Protein AF-A0A6P6EHX4-F1 (afdb_monomer)

InterPro domains:
  IPR005492 Leucine-rich glioma-inactivated , EPTP repeat [PF03736] (24-70)
  IPR009039 EAR [PS50912] (24-72)

Secondary structure (DSSP, 8-state):
-PPP-----EEEEEEEEEETTTTEEEEEEEEEEESEEEEEEEEETTEEEEEEEE---SS-S-PEEEEEEEETTEEEEEEEEE--S---S-----TTGGGG--------

Organism: Octodon degus (NCBI:txid10160)

Nearest PDB structures (foldseek):
  8y6b-assembly3_E  TM=8.816E-01  e=1.397E-02  Homo sapiens
  5tih-assembly1_A  TM=7.610E-01  e=5.401E+00  Plasmodium falciparum 3D7
  7pi2-assembly4_J  TM=7.291E-01  e=6.373E+00  Plasmodium falciparum 3D7
  7pi3-assembly3_O  TM=7.446E-01  e=7.117E+00  Plasmodium falciparum 3D7
  8cdd-assembly1_B  TM=7.350E-01  e=7.117E+00  Plasmodium falciparum 3D7

pLDDT: mean 78.42, std 23.61, range [33.09, 98.25]

Foldseek 3Di:
DDDPPQPFQWDWDFDWDQDPVVRDTDTQDTDIAACFPDKDWDDDVPKIKIKTDGQHRRPDRQDWIFIWIDDPRDTDTDDTDGPPDDPPDDPPPPPPVPPPDDPDDDDD

Solvent-accessible surface area (backbone atoms only — not comparable to full-atom values): 6926 Å² total; per-residue (Å²): 133,80,77,78,82,56,65,66,34,57,48,73,47,72,44,66,40,82,36,80,91,76,72,40,74,41,88,67,47,76,43,83,39,26,39,64,76,47,74,52,77,52,72,60,87,96,43,42,36,42,36,39,42,27,45,28,44,46,84,47,61,92,35,63,19,39,36,24,36,62,55,96,92,42,77,39,87,70,46,75,43,68,82,76,72,96,73,93,64,86,72,66,82,66,91,67,79,75,69,85,77,69,81,88,82,90,72,135

Radius of gyration: 18.64 Å; Cα contacts (8 Å, |Δi|>4): 166; chains: 1; bounding box: 74×23×46 Å

Structure (mmCIF, N/CA/C/O backbone):
data_AF-A0A6P6EHX4-F1
#
_entry.id   AF-A0A6P6EHX4-F1
#
loop_
_atom_site.group_PDB
_atom_site.id
_atom_site.type_symbol
_atom_site.label_atom_id
_atom_site.label_alt_id
_atom_site.label_comp_id
_atom_site.label_asym_id
_atom_site.label_entity_id
_atom_site.label_seq_id
_atom_site.pdbx_PDB_ins_code
_atom_site.Cartn_x
_atom_site.Cartn_y
_atom_site.Cartn_z
_atom_site.occupancy
_atom_site.B_iso_or_equiv
_atom_site.auth_seq_id
_atom_site.auth_comp_id
_atom_site.auth_asym_id
_atom_site.auth_at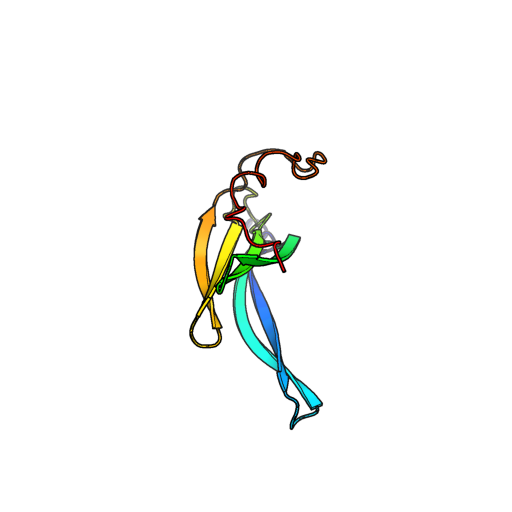om_id
_atom_site.pdbx_PDB_model_num
ATOM 1 N N . MET A 1 1 ? 36.770 -4.390 -15.896 1.00 35.59 1 MET A N 1
ATOM 2 C CA . MET A 1 1 ? 36.318 -3.271 -15.047 1.00 35.59 1 MET A CA 1
ATOM 3 C C . MET A 1 1 ? 34.811 -3.396 -14.966 1.00 35.59 1 MET A C 1
ATOM 5 O O . MET A 1 1 ? 34.168 -3.462 -16.005 1.00 35.59 1 MET A O 1
ATOM 9 N N . THR A 1 2 ? 34.300 -3.664 -13.770 1.00 41.62 2 THR A N 1
ATOM 10 C CA . THR A 1 2 ? 32.908 -4.042 -13.501 1.00 41.62 2 THR A CA 1
ATOM 11 C C . THR A 1 2 ? 31.978 -2.875 -13.796 1.00 41.62 2 THR A C 1
ATOM 13 O O . THR A 1 2 ? 32.245 -1.766 -13.344 1.00 41.62 2 THR A O 1
ATOM 16 N N . ALA A 1 3 ? 30.923 -3.139 -14.571 1.00 43.38 3 ALA A N 1
ATOM 17 C CA . ALA A 1 3 ? 29.838 -2.199 -14.808 1.00 43.38 3 ALA A CA 1
ATOM 18 C C . ALA A 1 3 ? 29.346 -1.648 -13.467 1.00 43.38 3 ALA A C 1
ATOM 20 O O . ALA A 1 3 ? 29.124 -2.416 -12.527 1.00 43.38 3 ALA A O 1
ATOM 21 N N . GLU A 1 4 ? 29.245 -0.324 -13.384 1.00 48.12 4 GLU A N 1
ATOM 22 C CA . GLU A 1 4 ? 28.714 0.374 -12.225 1.00 48.12 4 GLU A CA 1
ATOM 23 C C . GLU A 1 4 ? 27.356 -0.229 -11.866 1.00 48.12 4 GLU A C 1
ATOM 25 O O . GLU A 1 4 ? 26.492 -0.428 -12.724 1.00 48.12 4 GLU A O 1
ATOM 30 N N . GLN A 1 5 ? 27.224 -0.613 -10.600 1.00 47.88 5 GLN A N 1
ATOM 31 C CA . GLN A 1 5 ? 26.014 -1.155 -10.008 1.00 47.88 5 GLN A CA 1
ATOM 32 C C . GLN A 1 5 ? 24.946 -0.061 -10.084 1.00 47.88 5 GLN A C 1
ATOM 34 O O . GLN A 1 5 ? 24.846 0.762 -9.183 1.00 47.88 5 GLN A O 1
ATOM 39 N N . GLY A 1 6 ? 24.222 -0.007 -11.205 1.00 51.56 6 GLY A N 1
ATOM 40 C CA . GLY A 1 6 ? 23.155 0.961 -11.427 1.00 51.56 6 GLY A CA 1
ATOM 41 C C . GLY A 1 6 ? 22.200 0.930 -10.244 1.00 51.56 6 GLY A C 1
ATOM 42 O O . GLY A 1 6 ? 21.787 -0.157 -9.831 1.00 51.56 6 GLY A O 1
ATOM 43 N N . ASP A 1 7 ? 21.925 2.106 -9.679 1.00 62.16 7 ASP A N 1
ATOM 44 C CA . ASP A 1 7 ? 21.115 2.286 -8.478 1.00 62.16 7 ASP A CA 1
ATOM 45 C C . ASP A 1 7 ? 19.894 1.363 -8.515 1.00 62.16 7 ASP A C 1
ATOM 47 O O . ASP A 1 7 ? 18.996 1.508 -9.350 1.00 62.16 7 ASP A O 1
ATOM 51 N N . ASN A 1 8 ? 19.871 0.362 -7.635 1.00 73.56 8 ASN A N 1
ATOM 52 C CA . ASN A 1 8 ? 18.739 -0.542 -7.523 1.00 73.56 8 ASN A CA 1
ATOM 53 C C . ASN A 1 8 ? 17.585 0.242 -6.892 1.00 73.56 8 ASN A C 1
ATOM 55 O O . ASN A 1 8 ? 17.564 0.462 -5.686 1.00 73.56 8 ASN A O 1
ATOM 59 N N . HIS A 1 9 ? 16.620 0.656 -7.710 1.00 79.19 9 HIS A N 1
ATOM 60 C CA . HIS A 1 9 ? 15.443 1.401 -7.253 1.00 79.19 9 HIS A CA 1
ATOM 61 C C . HIS A 1 9 ? 14.371 0.486 -6.634 1.00 79.19 9 HIS A C 1
ATOM 63 O O . HIS A 1 9 ? 13.236 0.917 -6.426 1.00 79.19 9 HIS A O 1
ATOM 69 N N . ASN A 1 10 ? 14.706 -0.779 -6.358 1.00 88.12 10 ASN A N 1
ATOM 70 C CA . ASN A 1 10 ? 13.861 -1.665 -5.574 1.00 88.12 10 ASN A CA 1
ATOM 71 C C . ASN A 1 10 ? 14.118 -1.446 -4.086 1.00 88.12 10 ASN A C 1
ATOM 73 O O . ASN A 1 10 ? 15.214 -1.724 -3.596 1.00 88.12 10 ASN A O 1
ATOM 77 N N . ILE A 1 11 ? 13.096 -0.979 -3.380 1.00 93.00 11 ILE A N 1
ATOM 78 C CA . ILE A 1 11 ? 13.138 -0.718 -1.941 1.00 93.00 11 ILE A CA 1
ATOM 79 C C . ILE A 1 11 ? 11.846 -1.205 -1.284 1.00 93.00 11 ILE A C 1
ATOM 81 O O . ILE A 1 11 ? 10.838 -1.419 -1.955 1.00 93.00 11 ILE A O 1
ATOM 85 N N . ASP A 1 12 ? 11.855 -1.324 0.039 1.00 95.12 12 ASP A N 1
ATOM 86 C CA . ASP A 1 12 ? 10.633 -1.526 0.810 1.00 95.12 12 ASP A CA 1
ATOM 87 C C . ASP A 1 12 ? 10.035 -0.174 1.210 1.00 95.12 12 ASP A C 1
ATOM 89 O O . ASP A 1 12 ? 10.635 0.607 1.951 1.00 95.12 12 ASP A O 1
ATOM 93 N N . SER A 1 13 ? 8.825 0.105 0.735 1.00 95.50 13 SER A N 1
ATOM 94 C CA . SER A 1 13 ? 8.008 1.219 1.208 1.00 95.50 13 SER A CA 1
ATOM 95 C C . SER A 1 13 ? 7.225 0.798 2.446 1.00 95.50 13 SER A C 1
ATOM 97 O O . SER A 1 13 ? 6.564 -0.240 2.453 1.00 95.50 13 SER A O 1
ATOM 99 N N . VAL A 1 14 ? 7.278 1.609 3.501 1.00 96.81 14 VAL A N 1
ATOM 100 C CA . VAL A 1 14 ? 6.628 1.293 4.778 1.00 96.81 14 VAL A CA 1
ATOM 101 C C . VAL A 1 14 ? 5.303 2.037 4.890 1.00 96.81 14 VAL A C 1
ATOM 103 O O . VAL A 1 14 ? 5.253 3.265 4.838 1.00 96.81 14 VAL A O 1
ATOM 106 N N . ILE A 1 15 ? 4.227 1.286 5.099 1.00 96.88 15 ILE A N 1
ATOM 107 C CA . ILE A 1 15 ? 2.938 1.811 5.536 1.00 96.88 15 ILE A CA 1
ATOM 108 C C . ILE A 1 15 ? 3.000 1.980 7.048 1.00 96.88 15 ILE A C 1
ATOM 110 O O . ILE A 1 15 ? 3.253 1.021 7.780 1.00 96.88 15 ILE A O 1
ATOM 114 N N . TYR A 1 16 ? 2.726 3.193 7.514 1.00 97.44 16 TYR A N 1
ATOM 115 C CA . TYR A 1 16 ? 2.617 3.508 8.932 1.00 97.44 16 TYR A CA 1
ATOM 116 C C . TYR A 1 16 ? 1.154 3.592 9.356 1.00 97.44 16 TYR A C 1
ATOM 118 O O . TYR A 1 16 ? 0.295 4.049 8.601 1.00 97.44 16 TYR A O 1
ATOM 126 N N . LYS A 1 17 ? 0.871 3.188 10.594 1.00 96.50 17 LYS A N 1
ATOM 127 C CA . LYS A 1 17 ? -0.456 3.294 11.203 1.00 96.50 17 LYS A CA 1
ATOM 128 C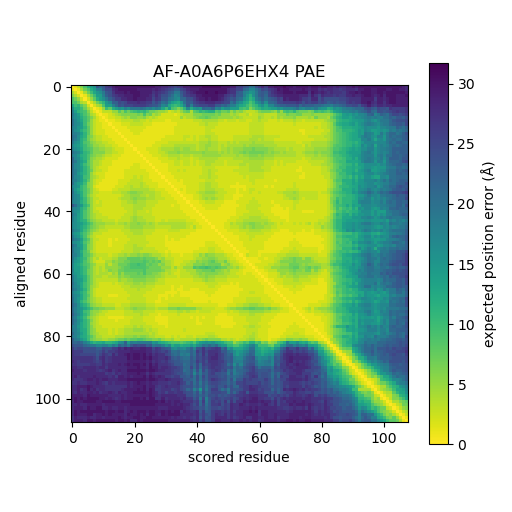 C . LYS A 1 17 ? -0.374 4.120 12.478 1.00 96.50 17 LYS A C 1
ATOM 130 O O . LYS A 1 17 ? 0.550 3.961 13.271 1.00 96.50 17 LYS A O 1
ATOM 135 N N . TRP A 1 18 ? -1.341 5.012 12.672 1.00 97.69 18 TRP A N 1
ATOM 136 C CA . TRP A 1 18 ? -1.449 5.796 13.897 1.00 97.69 18 TRP A CA 1
ATOM 137 C C . TRP A 1 18 ? -1.796 4.890 15.084 1.00 97.69 18 TRP A C 1
ATOM 139 O O . TRP A 1 18 ? -2.813 4.190 15.056 1.00 97.69 18 TRP A O 1
ATOM 149 N N . ASN A 1 19 ? -0.965 4.916 16.126 1.00 97.50 19 ASN A N 1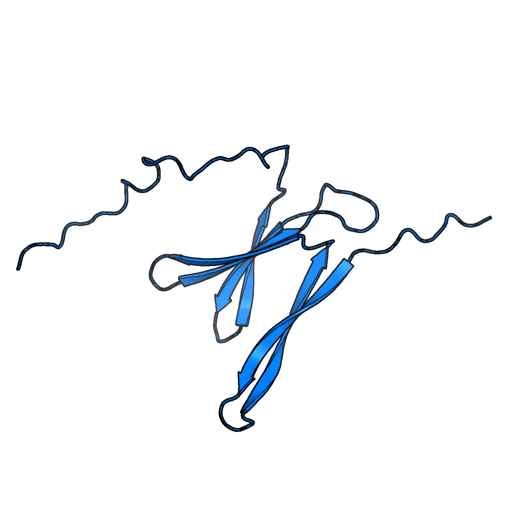
ATOM 150 C CA . ASN A 1 19 ? -1.242 4.284 17.409 1.00 97.50 19 ASN A CA 1
ATOM 151 C C . ASN A 1 19 ? -1.759 5.355 18.391 1.00 97.50 19 ASN A C 1
ATOM 153 O O . ASN A 1 19 ? -0.975 6.207 18.821 1.00 97.50 19 ASN A O 1
ATOM 157 N N . PRO A 1 20 ? -3.050 5.331 18.779 1.00 97.38 20 PRO A N 1
ATOM 158 C CA . PRO A 1 20 ? -3.616 6.352 19.657 1.00 97.38 20 PRO A CA 1
ATOM 159 C C . PRO A 1 20 ? -3.080 6.275 21.092 1.00 97.38 20 PRO A C 1
ATOM 161 O O . PRO A 1 20 ? -2.967 7.310 21.741 1.00 97.38 20 PRO A O 1
ATOM 164 N N . SER A 1 21 ? -2.714 5.085 21.582 1.00 97.88 21 SER A N 1
ATOM 165 C CA . SER A 1 21 ? -2.177 4.902 22.937 1.00 97.88 21 SER A CA 1
ATOM 166 C C . SER A 1 21 ? -0.757 5.447 23.066 1.00 97.88 21 SER A C 1
ATOM 168 O O . SER A 1 21 ? -0.418 6.046 24.081 1.00 97.88 21 SER A O 1
ATOM 170 N N . ALA A 1 22 ? 0.064 5.260 22.032 1.00 97.19 22 ALA A N 1
ATOM 171 C CA . ALA A 1 22 ? 1.435 5.768 21.987 1.00 97.19 22 ALA A CA 1
ATOM 172 C C . ALA A 1 22 ? 1.547 7.184 21.384 1.00 97.19 22 ALA A C 1
ATOM 174 O O . ALA A 1 22 ? 2.647 7.729 21.337 1.00 97.19 22 ALA A O 1
ATOM 175 N N . GLN A 1 23 ? 0.435 7.753 20.895 1.00 97.62 23 GLN A N 1
ATOM 176 C CA . GLN A 1 23 ? 0.352 9.042 20.192 1.00 97.62 23 GLN A CA 1
ATOM 177 C C . GLN A 1 23 ? 1.423 9.232 19.104 1.00 97.62 23 GLN A C 1
ATOM 179 O O . GLN A 1 23 ? 2.014 10.303 18.964 1.00 97.62 23 GLN A O 1
ATOM 184 N N . ARG A 1 24 ? 1.691 8.181 18.325 1.00 98.12 24 ARG A N 1
ATOM 185 C CA . ARG A 1 24 ? 2.676 8.215 17.237 1.00 98.12 24 ARG A CA 1
ATOM 186 C C . ARG A 1 24 ? 2.298 7.267 16.109 1.00 98.12 24 ARG A C 1
ATOM 188 O O . ARG A 1 24 ? 1.528 6.326 16.298 1.00 98.12 24 ARG A O 1
ATOM 195 N N . PHE A 1 25 ? 2.885 7.495 14.942 1.00 98.19 25 PHE A N 1
ATOM 196 C CA . PHE A 1 25 ? 2.864 6.531 13.851 1.00 98.19 25 PHE A CA 1
ATOM 197 C C . PHE A 1 25 ? 3.844 5.394 14.124 1.00 98.19 25 PHE A C 1
ATOM 199 O O . PHE A 1 25 ? 4.991 5.632 14.500 1.00 98.19 25 PHE A O 1
ATOM 206 N N . GLU A 1 26 ? 3.395 4.165 13.902 1.00 98.25 26 GLU A N 1
ATOM 207 C CA . GLU A 1 26 ? 4.220 2.966 14.023 1.00 98.25 26 GLU A CA 1
ATOM 208 C C . GLU A 1 26 ? 4.215 2.199 12.694 1.00 98.25 26 GLU A C 1
ATOM 210 O O . GLU A 1 26 ? 3.199 2.217 11.986 1.00 98.25 26 GLU A O 1
ATOM 215 N N . PRO A 1 27 ? 5.336 1.555 12.314 1.00 97.88 27 PRO A N 1
ATOM 216 C CA . PRO A 1 27 ? 5.385 0.713 11.127 1.00 97.88 27 PRO A CA 1
ATOM 217 C C . PRO A 1 27 ? 4.300 -0.360 11.200 1.00 97.88 27 PRO A C 1
ATOM 219 O O . PRO A 1 27 ? 4.182 -1.071 12.197 1.00 97.88 27 PRO A O 1
ATOM 222 N N . HIS A 1 28 ? 3.504 -0.469 10.145 1.00 97.31 28 HIS A N 1
ATOM 223 C CA . HIS A 1 28 ? 2.403 -1.419 10.075 1.00 97.31 28 HIS A CA 1
ATOM 224 C C . HIS A 1 28 ? 2.682 -2.548 9.086 1.00 97.31 28 HIS A C 1
ATOM 226 O O . HIS A 1 28 ? 2.434 -3.713 9.392 1.00 97.31 28 HIS A O 1
ATOM 232 N N . GLN A 1 29 ? 3.203 -2.208 7.909 1.00 97.81 29 GLN A N 1
ATOM 233 C CA . GLN A 1 29 ? 3.503 -3.163 6.851 1.00 97.81 29 GLN A CA 1
ATOM 234 C C . GLN A 1 29 ? 4.593 -2.602 5.941 1.00 97.81 29 GLN A C 1
ATOM 236 O O . GLN A 1 29 ? 4.579 -1.414 5.636 1.00 97.81 29 GLN A O 1
ATOM 241 N N . SER A 1 30 ? 5.484 -3.462 5.455 1.00 97.25 30 SER A N 1
ATOM 242 C CA . SER A 1 30 ? 6.399 -3.135 4.359 1.00 97.25 30 SER A CA 1
ATOM 243 C C . SER A 1 30 ? 5.872 -3.708 3.046 1.00 97.25 30 SER A C 1
ATOM 245 O O . SER A 1 30 ?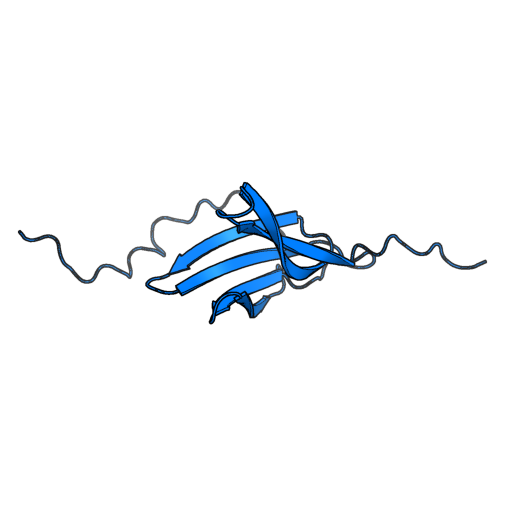 5.351 -4.826 3.012 1.00 97.25 30 SER A O 1
ATOM 247 N N . ILE A 1 31 ? 5.995 -2.936 1.971 1.00 96.31 31 ILE A N 1
ATOM 248 C CA . ILE A 1 31 ? 5.614 -3.312 0.613 1.00 96.31 31 ILE A CA 1
ATOM 249 C C . ILE A 1 31 ? 6.800 -3.051 -0.309 1.00 96.31 31 ILE A C 1
ATOM 251 O O . ILE A 1 31 ? 7.263 -1.917 -0.413 1.00 96.31 31 ILE A O 1
ATOM 255 N N . ALA A 1 32 ? 7.244 -4.088 -1.015 1.00 95.44 32 ALA A N 1
ATOM 256 C CA . ALA A 1 32 ? 8.279 -3.954 -2.028 1.00 95.44 32 ALA A CA 1
ATOM 257 C C . ALA A 1 32 ? 7.783 -3.076 -3.188 1.00 95.44 32 ALA A C 1
ATOM 259 O O . ALA A 1 32 ? 6.722 -3.326 -3.774 1.00 95.44 32 ALA A O 1
ATOM 260 N N . THR A 1 33 ? 8.564 -2.060 -3.536 1.00 94.50 33 THR A N 1
ATOM 261 C CA . THR A 1 33 ? 8.302 -1.151 -4.653 1.00 94.50 33 THR A CA 1
ATOM 262 C C . THR A 1 33 ? 9.523 -0.988 -5.540 1.00 94.50 33 THR A C 1
ATOM 264 O O . THR A 1 33 ? 10.645 -1.296 -5.148 1.00 94.50 33 THR A O 1
ATOM 267 N N . SER A 1 34 ? 9.287 -0.511 -6.762 1.00 94.00 34 SER A N 1
ATOM 268 C CA . SER A 1 34 ? 10.317 -0.302 -7.780 1.00 94.00 34 SER A CA 1
ATOM 269 C C . SER A 1 34 ? 10.183 1.112 -8.327 1.00 94.00 34 SER A C 1
ATOM 271 O O . SER A 1 34 ? 9.384 1.351 -9.241 1.00 94.00 34 SER A O 1
ATOM 273 N N . GLY A 1 35 ? 10.917 2.055 -7.732 1.00 89.81 35 GLY A N 1
ATOM 274 C CA . GLY A 1 35 ? 10.830 3.470 -8.097 1.00 89.81 35 GLY A CA 1
ATOM 275 C C . GLY A 1 35 ? 9.381 3.955 -8.063 1.00 89.81 35 GLY A C 1
ATOM 276 O O . GLY A 1 35 ? 8.869 4.439 -9.076 1.00 89.81 35 GLY A O 1
ATOM 277 N N . ALA A 1 36 ? 8.687 3.707 -6.945 1.00 91.06 36 ALA A N 1
ATOM 278 C CA . ALA A 1 36 ? 7.301 4.124 -6.767 1.00 91.06 36 ALA A CA 1
ATOM 279 C C . ALA A 1 36 ? 7.194 5.642 -6.928 1.00 91.06 36 ALA A C 1
ATOM 281 O O . ALA A 1 36 ? 7.838 6.397 -6.203 1.00 91.06 36 ALA A O 1
ATOM 282 N N . TYR A 1 37 ? 6.391 6.061 -7.899 1.00 89.75 37 TYR A N 1
ATOM 283 C CA . TYR A 1 37 ? 6.174 7.466 -8.216 1.00 89.75 37 TYR A CA 1
ATOM 284 C C . TYR A 1 37 ? 4.979 8.036 -7.459 1.00 89.75 37 TYR A C 1
ATOM 286 O O . TYR A 1 37 ? 5.030 9.178 -7.017 1.00 89.75 37 TYR A O 1
ATOM 294 N N . ASP A 1 38 ? 3.926 7.232 -7.294 1.00 90.50 38 ASP A N 1
ATOM 295 C CA . ASP A 1 38 ? 2.693 7.664 -6.646 1.00 90.50 38 ASP A CA 1
ATOM 296 C C . ASP A 1 38 ? 1.931 6.502 -5.993 1.00 90.50 38 ASP A C 1
ATOM 298 O O . ASP A 1 38 ? 2.080 5.336 -6.390 1.00 90.50 38 ASP A O 1
ATOM 302 N N . TRP A 1 39 ? 1.111 6.844 -5.000 1.00 93.94 39 TRP A N 1
ATOM 303 C CA . TRP A 1 39 ? 0.222 5.944 -4.275 1.00 93.94 39 TRP A CA 1
ATOM 304 C C . TRP A 1 39 ? -1.169 6.564 -4.166 1.00 93.94 39 TRP A C 1
ATOM 306 O O . TRP A 1 39 ? -1.301 7.673 -3.663 1.00 93.94 39 TRP A O 1
ATOM 316 N N . GLU A 1 40 ? -2.210 5.814 -4.529 1.00 94.25 40 GLU A N 1
ATOM 317 C CA . GLU A 1 40 ? -3.595 6.298 -4.469 1.00 94.25 40 GLU A CA 1
ATOM 318 C C . GLU A 1 40 ? -4.481 5.312 -3.699 1.00 94.25 40 GLU A C 1
ATOM 320 O O . GLU A 1 40 ? -4.450 4.098 -3.935 1.00 94.25 40 GLU A O 1
ATOM 325 N N . PHE A 1 41 ? -5.286 5.829 -2.769 1.00 94.69 41 PHE A N 1
ATOM 326 C CA . PHE A 1 41 ? -6.250 5.048 -1.995 1.00 94.69 41 PHE A CA 1
ATOM 327 C C . PHE A 1 41 ? -7.675 5.327 -2.469 1.00 94.69 41 PHE A C 1
ATOM 329 O O . PHE A 1 41 ? -8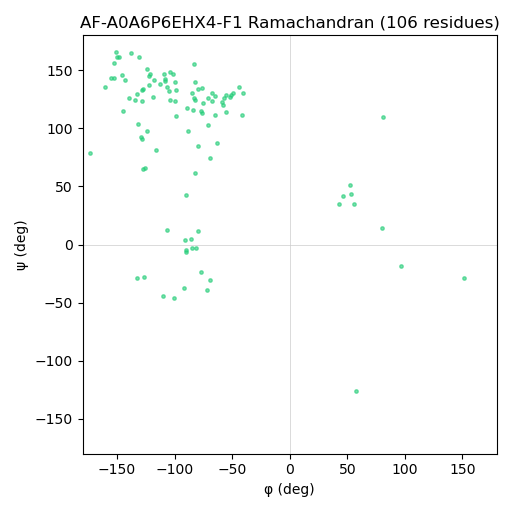.073 6.479 -2.613 1.00 94.69 41 PHE A O 1
ATOM 336 N N . PHE A 1 42 ? -8.481 4.279 -2.627 1.00 94.25 42 PHE A N 1
ATOM 337 C CA . PHE A 1 42 ? -9.897 4.421 -2.966 1.00 94.25 42 PHE A CA 1
ATOM 338 C C . PHE A 1 42 ? -10.736 3.268 -2.411 1.00 94.25 42 PHE A C 1
ATOM 340 O O . PHE A 1 42 ? -10.219 2.229 -1.998 1.00 94.25 42 PHE A O 1
ATOM 347 N N . THR A 1 43 ? -12.058 3.441 -2.411 1.00 94.56 43 THR A N 1
ATOM 348 C CA . THR A 1 43 ? -13.011 2.415 -1.976 1.00 94.56 43 THR A CA 1
ATOM 349 C C . THR A 1 43 ? -13.987 2.049 -3.090 1.00 94.56 43 THR A C 1
ATOM 351 O O . THR A 1 43 ? -14.369 2.881 -3.912 1.00 94.56 43 THR A O 1
ATOM 354 N N . VAL A 1 44 ? -14.401 0.781 -3.118 1.00 92.56 44 VAL A N 1
ATOM 355 C CA . VAL A 1 44 ? -15.475 0.276 -3.983 1.00 92.56 44 VAL A CA 1
ATOM 356 C C . VAL A 1 44 ? -16.411 -0.559 -3.118 1.00 92.56 44 VAL A C 1
ATOM 358 O O . VAL A 1 44 ? -16.090 -1.685 -2.734 1.00 92.56 44 VAL A O 1
ATOM 361 N N . GLY A 1 45 ? -17.568 0.007 -2.771 1.00 95.75 45 GLY A N 1
ATOM 362 C CA . GLY A 1 45 ? -18.479 -0.606 -1.805 1.00 95.75 45 GLY A CA 1
ATOM 363 C C . GLY A 1 45 ? -17.780 -0.831 -0.453 1.00 95.75 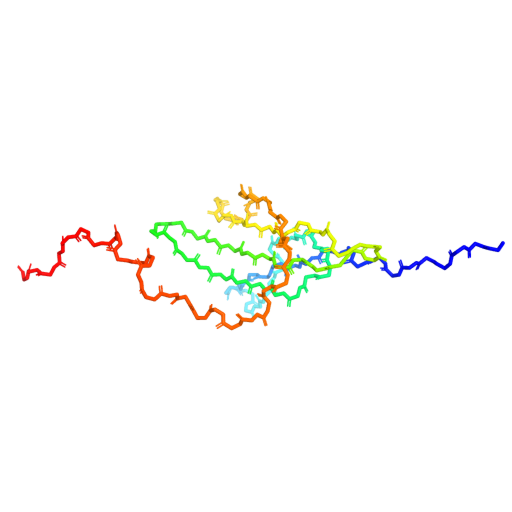45 GLY A C 1
ATOM 364 O O . GLY A 1 45 ? -17.222 0.121 0.091 1.00 95.75 45 GLY A O 1
ATOM 365 N N . PRO A 1 46 ? -17.781 -2.059 0.100 1.00 95.31 46 PRO A N 1
ATOM 366 C CA . PRO A 1 46 ? -17.138 -2.353 1.382 1.00 95.31 46 PRO A CA 1
ATOM 367 C C . PRO A 1 46 ? -15.619 -2.572 1.274 1.00 95.31 46 PRO A C 1
ATOM 369 O O . PRO A 1 46 ? -14.969 -2.834 2.286 1.00 95.31 46 PRO A O 1
ATOM 372 N N . TYR A 1 47 ? -15.053 -2.534 0.065 1.00 96.38 47 TYR A N 1
ATOM 373 C CA . TYR A 1 47 ? -13.656 -2.875 -0.175 1.00 96.38 47 TYR A CA 1
ATOM 374 C C . TYR A 1 47 ? -12.794 -1.621 -0.263 1.00 96.38 47 TYR A C 1
ATOM 376 O O . TYR A 1 47 ? -13.116 -0.682 -0.991 1.00 96.38 47 TYR A O 1
ATOM 384 N N . SER A 1 48 ? -11.669 -1.645 0.444 1.00 97.75 48 SER A N 1
ATOM 385 C CA . SER A 1 48 ? -10.654 -0.596 0.403 1.00 97.75 48 SER A CA 1
ATOM 386 C C . SER A 1 48 ? -9.455 -1.066 -0.404 1.00 97.75 48 SER A C 1
ATOM 388 O O . SER A 1 48 ? -8.945 -2.166 -0.172 1.00 97.75 48 SER A O 1
ATOM 390 N N . PHE A 1 49 ? -8.991 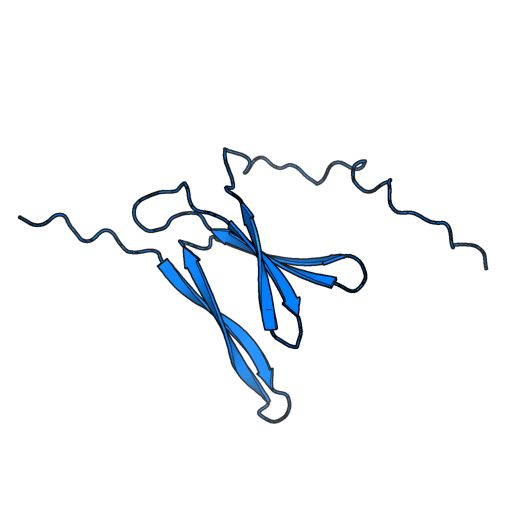-0.220 -1.315 1.00 96.69 49 PHE A N 1
ATOM 391 C CA . PHE A 1 49 ? -7.887 -0.504 -2.215 1.00 96.69 49 PHE A CA 1
ATOM 392 C C . PHE A 1 49 ? -6.789 0.547 -2.102 1.00 96.69 49 PHE A C 1
ATOM 394 O O . PHE A 1 49 ? -7.044 1.712 -1.805 1.00 96.69 49 PHE A O 1
ATOM 401 N N . LEU A 1 50 ? -5.563 0.115 -2.370 1.00 97.44 50 LEU A N 1
ATOM 402 C CA . LEU A 1 50 ? -4.384 0.965 -2.453 1.00 97.44 50 LEU A CA 1
ATOM 403 C C . LEU A 1 50 ? -3.608 0.572 -3.704 1.00 97.44 50 LEU A C 1
ATOM 405 O O . LEU A 1 50 ? -3.259 -0.596 -3.861 1.00 97.44 50 LEU A O 1
ATOM 409 N N . VAL A 1 51 ? -3.346 1.516 -4.598 1.00 95.94 51 VAL A N 1
ATOM 410 C CA . VAL A 1 51 ? -2.540 1.280 -5.799 1.00 95.94 51 VAL A CA 1
ATOM 411 C C . VAL A 1 51 ? -1.192 1.973 -5.667 1.00 95.94 51 VAL A C 1
ATOM 413 O O . VAL A 1 51 ? -1.118 3.072 -5.129 1.00 95.94 51 VAL A O 1
ATOM 416 N N . VAL A 1 52 ? -0.135 1.329 -6.163 1.00 95.44 52 VAL A N 1
ATOM 417 C CA . VAL A 1 52 ? 1.199 1.922 -6.314 1.00 95.44 52 VAL A CA 1
ATOM 418 C C . VAL A 1 52 ? 1.602 1.940 -7.779 1.00 95.44 52 VAL A C 1
ATOM 420 O O . VAL A 1 52 ? 1.594 0.901 -8.452 1.00 95.44 52 VAL A O 1
ATOM 423 N N . ALA A 1 53 ? 1.982 3.122 -8.258 1.00 92.50 53 ALA A N 1
ATOM 424 C CA . ALA A 1 53 ? 2.544 3.331 -9.582 1.00 92.50 53 ALA A CA 1
ATOM 425 C C . ALA A 1 53 ? 4.068 3.156 -9.527 1.00 92.50 53 ALA A C 1
ATOM 427 O O . ALA A 1 53 ? 4.804 4.073 -9.163 1.00 92.50 53 ALA A O 1
ATOM 428 N N . ASN A 1 54 ? 4.553 1.969 -9.887 1.00 92.56 54 ASN A N 1
ATOM 429 C CA . ASN A 1 54 ? 5.989 1.711 -10.027 1.00 92.56 54 ASN A CA 1
ATOM 430 C C . ASN A 1 54 ? 6.476 2.185 -11.400 1.00 92.56 54 ASN A C 1
ATOM 432 O O . ASN A 1 54 ? 5.785 1.963 -12.398 1.00 92.56 54 ASN A O 1
ATOM 436 N N . THR A 1 55 ? 7.667 2.791 -11.466 1.00 88.12 55 THR A N 1
ATOM 437 C CA . THR A 1 55 ? 8.167 3.406 -12.714 1.00 88.12 55 THR A CA 1
ATOM 438 C C . THR A 1 55 ? 9.545 2.939 -13.166 1.00 88.12 55 THR A C 1
ATOM 440 O O . THR A 1 55 ? 9.803 2.939 -14.368 1.00 88.12 55 THR A O 1
ATOM 443 N N . PHE A 1 56 ? 10.426 2.514 -12.256 1.00 86.88 56 PHE A N 1
ATOM 444 C CA . PHE A 1 56 ? 11.790 2.116 -12.609 1.00 86.88 56 PHE A CA 1
ATOM 445 C C . PHE A 1 56 ? 12.421 1.248 -11.520 1.00 86.88 56 PHE A C 1
ATOM 447 O O . PHE A 1 56 ? 12.327 1.567 -10.342 1.00 86.88 56 PHE A O 1
ATOM 454 N N . ASN A 1 57 ? 13.097 0.162 -11.895 1.00 85.00 57 ASN A N 1
ATOM 455 C CA . ASN A 1 57 ? 13.755 -0.745 -10.940 1.00 85.00 57 ASN A CA 1
ATOM 456 C C . ASN A 1 57 ? 15.292 -0.638 -10.919 1.00 85.00 57 ASN A C 1
ATOM 458 O O . ASN A 1 57 ? 15.952 -1.528 -10.390 1.00 85.00 57 ASN A O 1
ATOM 462 N N . GLY A 1 58 ? 15.876 0.392 -11.537 1.00 83.88 58 GLY A N 1
ATOM 463 C CA . GLY A 1 58 ? 17.330 0.514 -11.722 1.00 83.88 58 GLY A CA 1
ATOM 464 C C . GLY A 1 58 ? 17.832 0.045 -13.089 1.00 83.88 58 GLY A C 1
ATOM 465 O O . GLY A 1 58 ? 18.913 0.437 -13.514 1.00 83.88 58 GLY A O 1
ATOM 466 N N . THR A 1 59 ? 17.038 -0.745 -13.821 1.00 86.12 59 THR A N 1
ATOM 467 C CA . THR A 1 59 ? 17.431 -1.292 -15.137 1.00 86.12 59 THR A CA 1
ATOM 468 C C . THR A 1 59 ? 16.369 -1.128 -16.222 1.00 86.12 59 THR A C 1
ATOM 470 O O . THR A 1 59 ? 16.699 -1.024 -17.399 1.00 86.12 59 THR A O 1
ATOM 473 N N . SER A 1 60 ? 15.088 -1.096 -15.853 1.00 83.62 60 SER A N 1
ATOM 474 C CA . SER A 1 60 ? 13.964 -1.070 -16.787 1.00 83.62 60 SER A CA 1
ATOM 475 C C . SER A 1 60 ? 12.808 -0.243 -16.239 1.00 83.62 60 SER A C 1
ATOM 477 O O . SER A 1 60 ? 12.536 -0.259 -15.038 1.00 83.62 60 SER A O 1
ATOM 479 N N . THR A 1 61 ? 12.098 0.441 -17.137 1.00 84.75 61 THR A N 1
ATOM 480 C CA . THR A 1 61 ? 10.820 1.115 -16.852 1.00 84.75 61 THR A CA 1
ATOM 481 C C . THR A 1 61 ? 9.609 0.215 -17.090 1.00 84.75 61 THR A C 1
ATOM 483 O O . THR A 1 61 ? 8.481 0.568 -16.757 1.00 84.75 61 THR A O 1
ATOM 486 N N . ARG A 1 62 ? 9.818 -0.989 -17.640 1.00 87.00 62 ARG A N 1
ATOM 487 C CA . ARG A 1 62 ? 8.766 -1.994 -17.831 1.00 87.00 62 ARG A CA 1
ATOM 488 C C . ARG A 1 62 ? 8.539 -2.772 -16.533 1.00 87.00 62 ARG A C 1
ATOM 490 O O . ARG A 1 62 ? 8.757 -3.981 -16.470 1.00 87.00 62 ARG A O 1
ATOM 497 N N . VAL A 1 63 ? 8.136 -2.048 -15.496 1.00 88.69 63 VAL A N 1
ATOM 498 C CA . VAL A 1 63 ? 7.854 -2.572 -14.158 1.00 88.69 63 VAL A CA 1
ATOM 499 C C . VAL A 1 63 ? 6.348 -2.666 -13.928 1.00 88.69 63 VAL A C 1
ATOM 501 O O . VAL A 1 63 ? 5.566 -1.889 -14.476 1.00 88.69 63 VAL A O 1
ATOM 504 N N . HIS A 1 64 ? 5.924 -3.652 -13.138 1.00 91.50 64 HIS A N 1
ATOM 505 C CA . HIS A 1 64 ? 4.516 -3.799 -12.785 1.00 91.50 64 HIS A CA 1
ATOM 506 C C . HIS A 1 64 ? 4.146 -2.822 -11.671 1.00 91.50 64 HIS A C 1
ATOM 508 O O . HIS A 1 64 ? 4.838 -2.722 -10.656 1.00 91.50 64 HIS A O 1
ATOM 514 N N . SER A 1 65 ? 3.020 -2.148 -11.855 1.00 93.50 65 SER A N 1
ATOM 515 C CA . SER A 1 65 ? 2.284 -1.480 -10.788 1.00 93.50 65 SER A CA 1
ATOM 516 C C . SER A 1 65 ? 1.392 -2.490 -10.074 1.00 93.50 65 SER A C 1
ATOM 518 O O . SER A 1 65 ? 1.045 -3.535 -10.637 1.00 93.50 65 SER A O 1
ATOM 520 N N . HIS A 1 66 ? 1.056 -2.199 -8.821 1.00 95.75 66 HIS A N 1
ATOM 521 C CA . HIS A 1 66 ? 0.348 -3.141 -7.958 1.00 95.75 66 HIS A CA 1
ATOM 522 C C . HIS A 1 66 ? -0.898 -2.493 -7.369 1.00 95.75 66 HIS A C 1
ATOM 524 O O . HIS A 1 66 ? -0.843 -1.376 -6.865 1.00 95.75 66 HIS A O 1
ATOM 530 N N . LEU A 1 67 ? -2.009 -3.221 -7.418 1.00 96.00 67 LEU A N 1
ATOM 531 C CA . LEU A 1 67 ? -3.250 -2.918 -6.725 1.00 96.00 67 LEU A CA 1
ATOM 532 C C . LEU A 1 67 ? -3.365 -3.862 -5.529 1.00 96.00 67 LEU A C 1
ATOM 534 O O . LEU A 1 67 ? -3.326 -5.085 -5.686 1.00 96.00 67 LEU A O 1
ATOM 538 N N . TYR A 1 68 ? -3.523 -3.293 -4.346 1.00 98.12 68 TYR A N 1
ATOM 539 C CA . TYR A 1 68 ? -3.701 -4.000 -3.090 1.00 98.12 68 TYR A CA 1
ATOM 540 C C . TYR A 1 68 ? -5.130 -3.839 -2.587 1.00 98.12 68 TYR A C 1
ATOM 542 O O . TYR A 1 68 ? -5.732 -2.782 -2.753 1.00 98.12 68 TYR A O 1
ATOM 550 N N . ILE A 1 69 ? -5.647 -4.868 -1.922 1.00 97.94 69 ILE A N 1
ATOM 551 C CA . ILE A 1 69 ? -6.927 -4.859 -1.211 1.00 97.94 69 ILE A CA 1
ATOM 552 C C . ILE A 1 69 ? -6.685 -4.985 0.296 1.00 97.94 69 ILE A C 1
ATOM 554 O O . ILE A 1 69 ? -5.841 -5.770 0.735 1.00 97.94 69 ILE A O 1
ATOM 558 N N . TRP A 1 70 ? -7.413 -4.215 1.101 1.00 97.81 70 TRP A N 1
ATOM 559 C CA . TRP A 1 70 ? -7.350 -4.303 2.558 1.00 97.81 70 TRP A CA 1
ATOM 560 C C . TRP A 1 70 ? -8.121 -5.523 3.067 1.00 97.81 70 TRP A C 1
ATOM 562 O O . TRP A 1 70 ? -9.345 -5.587 2.942 1.00 97.81 70 TRP A O 1
ATOM 572 N N . LEU A 1 71 ? -7.418 -6.485 3.667 1.00 96.44 71 LEU A N 1
ATOM 573 C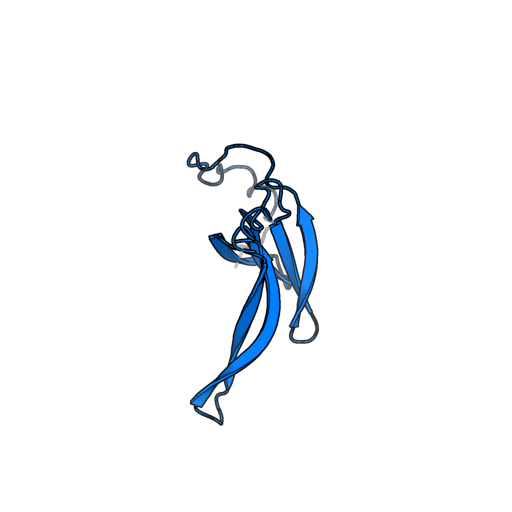 CA . LEU A 1 71 ? -7.997 -7.722 4.190 1.00 96.44 71 LEU A CA 1
ATOM 574 C C . LEU A 1 71 ? -7.366 -8.094 5.527 1.00 96.44 71 LEU A C 1
ATOM 576 O O . LEU A 1 71 ? -6.153 -8.269 5.629 1.00 96.44 71 LEU A O 1
ATOM 580 N N . VAL A 1 72 ? -8.214 -8.302 6.539 1.00 95.00 72 VAL A N 1
ATOM 581 C CA . VAL A 1 72 ? -7.800 -8.779 7.872 1.00 95.00 72 VAL A CA 1
ATOM 582 C C . VAL A 1 72 ? -6.688 -7.902 8.467 1.00 95.00 72 VAL A C 1
ATOM 584 O O . VAL A 1 72 ? -5.702 -8.383 9.014 1.00 95.00 72 VAL A O 1
ATOM 587 N N . GLY A 1 73 ? -6.842 -6.584 8.334 1.00 94.94 73 GLY A N 1
ATOM 588 C CA . GLY A 1 73 ? -5.931 -5.632 8.954 1.00 94.94 73 GLY A CA 1
ATOM 589 C C . GLY A 1 73 ? -4.617 -5.394 8.212 1.00 94.94 73 GLY A C 1
ATOM 590 O O . GLY A 1 73 ? -3.728 -4.838 8.839 1.00 94.94 73 GLY A O 1
ATOM 591 N N . SER A 1 74 ? -4.473 -5.803 6.946 1.00 97.06 74 SER A N 1
ATOM 592 C CA . SER A 1 74 ? -3.306 -5.477 6.113 1.00 97.06 74 SER A CA 1
ATOM 593 C C . SER A 1 74 ? -3.662 -5.341 4.629 1.00 97.06 74 SER A C 1
ATOM 595 O O . SER A 1 74 ? -4.701 -5.832 4.178 1.00 97.06 74 SER A O 1
ATOM 597 N N . PHE A 1 75 ? -2.799 -4.687 3.849 1.00 97.88 75 PHE A N 1
ATOM 598 C CA . PHE A 1 75 ? -2.929 -4.625 2.394 1.00 97.88 75 PHE A CA 1
ATOM 599 C C . PHE A 1 75 ? -2.339 -5.883 1.756 1.00 97.88 75 PHE A C 1
ATOM 601 O O . PHE A 1 75 ? -1.183 -6.238 1.987 1.00 97.88 75 PHE A O 1
ATOM 608 N N . ARG A 1 76 ? -3.124 -6.570 0.929 1.00 97.44 76 ARG A N 1
ATOM 609 C CA . ARG A 1 76 ? -2.708 -7.787 0.222 1.00 97.44 76 ARG A CA 1
ATOM 610 C C . ARG A 1 76 ? -2.756 -7.560 -1.271 1.00 97.44 76 ARG A C 1
ATOM 612 O O . ARG A 1 76 ? -3.664 -6.893 -1.755 1.00 97.44 76 ARG A O 1
ATOM 619 N N . LEU A 1 77 ? -1.779 -8.105 -1.992 1.00 97.00 77 LEU A N 1
ATOM 620 C CA . LEU A 1 77 ? -1.732 -7.964 -3.440 1.00 97.00 77 LEU A CA 1
ATOM 621 C C . LEU A 1 77 ? -3.008 -8.555 -4.049 1.00 97.00 77 LEU A C 1
ATOM 623 O O . LEU A 1 77 ? -3.320 -9.722 -3.824 1.00 97.00 77 LEU A O 1
ATOM 627 N N . PHE A 1 78 ? -3.735 -7.733 -4.796 1.00 96.31 78 PHE A N 1
ATOM 628 C CA . PHE A 1 78 ? -4.937 -8.130 -5.520 1.00 96.31 78 PHE A CA 1
ATOM 629 C C . PHE A 1 78 ? -4.627 -8.349 -7.000 1.00 96.31 78 PHE A C 1
ATOM 631 O O . PHE A 1 78 ? -5.020 -9.361 -7.573 1.00 96.31 78 PHE A O 1
ATOM 638 N N . GLN A 1 79 ? -3.887 -7.420 -7.611 1.00 94.19 79 GLN A N 1
ATOM 639 C CA . GLN A 1 79 ? -3.548 -7.482 -9.028 1.00 94.19 79 GLN A CA 1
ATOM 640 C C . GLN A 1 79 ? -2.233 -6.755 -9.324 1.00 94.19 79 GLN A C 1
ATOM 642 O O . GLN A 1 79 ? -1.967 -5.691 -8.770 1.00 94.19 79 GLN A O 1
ATOM 647 N N . SER A 1 80 ? -1.448 -7.298 -10.255 1.00 93.44 80 SER A N 1
ATOM 648 C CA . SER A 1 80 ? -0.311 -6.613 -10.876 1.00 93.44 80 SER A CA 1
ATOM 649 C C . SER A 1 80 ? -0.649 -6.266 -12.320 1.00 93.44 80 SER A C 1
ATOM 651 O O . SER A 1 80 ? -1.255 -7.069 -13.031 1.00 93.44 80 SER A O 1
ATOM 653 N N . PHE A 1 81 ? -0.238 -5.089 -12.777 1.00 89.56 81 PHE A N 1
ATOM 654 C CA . PHE A 1 81 ? -0.449 -4.661 -14.156 1.00 89.56 81 PHE A CA 1
ATOM 655 C C . PHE A 1 81 ? 0.750 -3.864 -14.658 1.00 89.56 81 PHE A C 1
ATOM 657 O O . PHE A 1 81 ? 1.358 -3.084 -13.928 1.00 89.56 81 PHE A O 1
ATOM 664 N N . LEU A 1 82 ? 1.110 -4.068 -15.924 1.00 84.12 82 LEU A N 1
ATOM 665 C CA . LEU A 1 82 ? 2.040 -3.172 -16.594 1.00 84.12 82 LEU A CA 1
ATOM 666 C C . LEU A 1 82 ? 1.275 -1.899 -16.931 1.00 84.12 82 LEU A C 1
ATOM 668 O O . LEU A 1 82 ? 0.303 -1.952 -17.687 1.00 84.12 82 LEU A O 1
ATOM 672 N N . LEU A 1 83 ? 1.744 -0.759 -16.427 1.00 65.50 83 LEU A N 1
ATOM 673 C CA . LEU A 1 83 ? 1.404 0.529 -17.021 1.00 65.50 83 LEU A CA 1
ATOM 674 C C . LEU A 1 83 ? 2.111 0.596 -18.378 1.00 65.50 83 LEU A C 1
ATOM 676 O O . LEU A 1 83 ? 3.167 1.206 -18.534 1.00 65.50 83 LEU A O 1
ATOM 680 N N . LEU A 1 84 ? 1.596 -0.142 -19.360 1.00 53.81 84 LEU A N 1
ATOM 681 C CA . LEU A 1 84 ? 2.153 -0.110 -20.696 1.00 53.81 84 LEU A CA 1
ATOM 682 C C . LEU A 1 84 ? 1.682 1.191 -21.356 1.00 53.81 84 LEU A C 1
ATOM 684 O O . LEU A 1 84 ? 0.509 1.345 -21.677 1.00 53.81 84 LEU A O 1
ATOM 688 N N . SER A 1 85 ? 2.648 2.074 -21.610 1.00 49.16 85 SER A N 1
ATOM 689 C CA . SER A 1 85 ? 2.574 3.205 -22.541 1.00 49.16 85 SER A CA 1
ATOM 690 C C . SER A 1 85 ? 1.877 4.495 -22.046 1.00 49.16 85 SER A C 1
ATOM 692 O O . SER A 1 85 ? 0.657 4.599 -21.986 1.00 49.16 85 SER A O 1
ATOM 694 N N . LEU A 1 86 ? 2.701 5.533 -21.834 1.00 41.62 86 LEU A N 1
ATOM 695 C CA . LEU A 1 86 ? 2.524 6.880 -22.411 1.00 41.62 86 LEU A CA 1
ATOM 696 C C . LEU A 1 86 ? 1.202 7.644 -22.165 1.00 41.62 86 LEU A C 1
ATOM 698 O O . LEU A 1 86 ? 0.794 8.444 -23.002 1.00 41.62 86 LEU A O 1
ATOM 702 N N . LEU A 1 87 ? 0.571 7.504 -20.997 1.00 45.50 87 LEU A N 1
ATOM 703 C CA . LEU A 1 87 ? -0.560 8.357 -20.599 1.00 45.50 87 LEU A CA 1
ATOM 704 C C . LEU A 1 87 ? -0.334 9.025 -19.236 1.00 45.50 87 LEU A C 1
ATOM 706 O O . LEU A 1 87 ? -1.082 8.836 -18.288 1.00 45.50 87 LEU A O 1
ATOM 710 N N . LEU A 1 88 ? 0.666 9.906 -19.204 1.00 44.25 88 LEU A N 1
ATOM 711 C CA . LEU A 1 88 ? 0.637 11.140 -18.407 1.00 44.25 88 LEU A CA 1
ATOM 712 C C . LEU A 1 88 ? 0.046 12.284 -19.259 1.00 44.25 88 LEU A C 1
ATOM 714 O O . LEU A 1 88 ? 0.550 13.399 -19.292 1.00 44.25 88 LEU A O 1
ATOM 718 N N . LEU A 1 89 ? -1.024 12.001 -20.005 1.00 40.03 89 LEU A N 1
ATOM 719 C CA . LEU A 1 89 ? -1.810 13.012 -20.711 1.00 40.03 89 LEU A CA 1
ATOM 720 C C . LEU A 1 89 ? -3.213 13.013 -20.122 1.00 40.03 89 LEU A C 1
ATOM 722 O O . LEU A 1 89 ? -4.110 12.384 -20.666 1.00 40.03 89 LEU A O 1
ATOM 726 N N . GLY A 1 90 ? -3.368 13.695 -18.985 1.00 42.72 90 GLY A N 1
ATOM 727 C CA . GLY A 1 90 ? -4.567 14.467 -18.642 1.00 42.72 90 GLY A CA 1
ATOM 728 C C . GLY A 1 90 ? -5.942 13.862 -18.945 1.00 42.72 90 GLY A C 1
ATOM 729 O O . GLY A 1 90 ? -6.863 14.612 -19.266 1.00 42.72 90 GLY A O 1
ATOM 730 N N . LEU A 1 91 ? -6.128 12.547 -18.838 1.00 36.78 91 LEU A N 1
ATOM 731 C CA . LEU A 1 91 ? -7.456 11.955 -18.872 1.00 36.78 91 LEU A CA 1
ATOM 732 C C . LEU A 1 91 ? -8.067 12.141 -17.487 1.00 36.78 91 LEU A C 1
ATOM 734 O O . LEU A 1 91 ? -8.020 11.260 -16.635 1.00 36.78 91 LEU A O 1
ATOM 738 N N . GLN A 1 92 ? -8.667 13.317 -17.291 1.00 38.94 92 GLN A N 1
ATOM 739 C CA . GLN A 1 92 ? -9.830 13.444 -16.420 1.00 38.94 92 GLN A CA 1
ATOM 740 C C . GLN A 1 92 ? -10.737 12.228 -16.675 1.00 38.94 92 GLN A C 1
ATOM 742 O O . GLN A 1 92 ? -11.002 11.921 -17.849 1.00 38.94 92 GLN A O 1
ATOM 747 N N . PRO A 1 93 ? -11.189 11.511 -15.632 1.00 42.00 93 PRO A N 1
ATOM 748 C CA . PRO A 1 93 ? -12.080 10.376 -15.813 1.00 42.00 93 PRO A CA 1
ATOM 749 C C . PRO A 1 93 ? -13.297 10.856 -16.605 1.00 42.00 93 PRO A C 1
ATOM 751 O O . PRO A 1 93 ? -14.041 11.727 -16.157 1.00 42.00 93 PRO A O 1
ATOM 754 N N . ARG A 1 94 ? -13.463 10.343 -17.832 1.00 37.34 94 ARG A N 1
ATOM 755 C CA . ARG A 1 94 ? -14.559 10.758 -18.712 1.00 37.34 94 ARG A CA 1
ATOM 756 C C . ARG A 1 94 ? -15.888 10.513 -17.984 1.00 37.34 94 ARG A C 1
ATOM 758 O O . ARG A 1 94 ? -16.128 9.375 -17.559 1.00 37.34 94 ARG A O 1
ATOM 765 N N . PRO A 1 95 ? -16.766 11.523 -17.853 1.00 38.16 95 PRO A N 1
ATOM 766 C CA . PRO A 1 95 ? -18.095 11.305 -17.308 1.00 38.16 95 PRO A CA 1
ATOM 767 C C . PRO A 1 95 ? -18.846 10.390 -18.280 1.00 38.16 95 PRO A C 1
ATOM 769 O O . PRO A 1 95 ? -19.096 10.751 -19.425 1.00 38.16 95 PRO A O 1
ATOM 772 N N . GLY A 1 96 ? -19.115 9.160 -17.843 1.00 40.38 96 GLY A N 1
ATOM 773 C CA . GLY A 1 96 ? -19.781 8.142 -18.660 1.00 40.38 96 GLY A CA 1
ATOM 774 C C . GLY A 1 96 ? -19.399 6.706 -18.312 1.00 40.38 96 GLY A C 1
ATOM 775 O O . GLY A 1 96 ? -20.243 5.826 -18.420 1.00 40.38 96 GLY A O 1
ATOM 776 N N . VAL A 1 97 ? -18.188 6.459 -17.796 1.00 43.88 97 VAL A N 1
ATOM 777 C CA . VAL A 1 97 ? -17.828 5.117 -17.280 1.00 43.88 97 VAL A CA 1
ATOM 778 C C . VAL A 1 97 ? -18.458 4.864 -15.897 1.00 43.88 97 VAL A C 1
ATOM 780 O O . VAL A 1 97 ? -18.748 3.727 -15.544 1.00 43.88 97 VAL A O 1
ATOM 783 N N . TRP A 1 98 ? -18.791 5.927 -15.154 1.00 43.25 98 TRP A N 1
ATOM 784 C CA . TRP A 1 98 ? -19.426 5.848 -13.830 1.00 43.25 98 TRP A CA 1
ATOM 785 C C . TRP A 1 98 ? -20.968 5.865 -13.824 1.00 43.25 98 TRP A C 1
ATOM 787 O O . TRP A 1 98 ? -21.560 5.864 -12.749 1.00 43.25 98 TRP A O 1
ATOM 797 N N . GLN A 1 99 ? -21.661 5.864 -14.972 1.00 33.09 99 GLN A N 1
ATOM 798 C CA . GLN A 1 99 ? -23.139 5.875 -14.969 1.00 33.09 99 GLN A CA 1
ATOM 799 C C . GLN A 1 99 ? -23.801 4.493 -14.828 1.00 33.09 99 GLN A C 1
ATOM 801 O O . GLN A 1 99 ? -25.016 4.426 -14.673 1.00 33.09 99 GLN A O 1
ATOM 806 N N . ALA A 1 100 ? -23.042 3.394 -14.788 1.00 41.03 100 ALA A N 1
ATOM 807 C CA . ALA A 1 100 ? -23.621 2.053 -14.642 1.00 41.03 100 ALA A CA 1
ATOM 808 C C . ALA A 1 100 ? -23.891 1.612 -13.185 1.00 41.03 100 ALA A C 1
ATOM 810 O O . ALA A 1 100 ? -24.318 0.482 -12.970 1.00 41.03 100 ALA A O 1
ATOM 811 N N . LEU A 1 101 ? -23.684 2.470 -12.175 1.00 37.31 101 LEU A N 1
ATOM 812 C CA . LEU A 1 101 ? -23.940 2.132 -10.765 1.00 37.31 101 LEU A CA 1
ATOM 813 C C . LEU A 1 101 ? -24.833 3.163 -10.063 1.00 37.31 101 LEU A C 1
ATOM 815 O O . LEU A 1 101 ? -24.438 3.815 -9.099 1.00 37.31 101 LEU A O 1
ATOM 819 N N . ARG A 1 102 ? -26.085 3.264 -10.518 1.00 38.47 102 ARG A N 1
ATOM 820 C CA . ARG A 1 102 ? -27.203 3.678 -9.657 1.00 38.47 102 ARG A CA 1
ATOM 821 C C . ARG A 1 102 ? -28.299 2.610 -9.691 1.00 38.47 102 ARG A C 1
ATOM 823 O O . ARG A 1 102 ? -29.134 2.653 -10.591 1.00 38.47 102 ARG A O 1
ATOM 830 N N . PRO A 1 103 ? 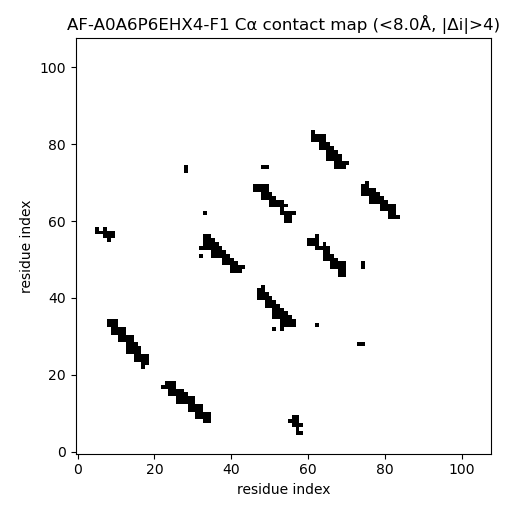-28.379 1.687 -8.720 1.00 38.53 103 PRO A N 1
ATOM 831 C CA . PRO A 1 103 ? -29.677 1.228 -8.264 1.00 38.53 103 PRO A CA 1
ATOM 832 C C . PRO A 1 103 ? -30.298 2.385 -7.479 1.00 38.53 103 PRO A C 1
ATOM 834 O O . PRO A 1 103 ? -29.662 2.973 -6.604 1.00 38.53 103 PRO A O 1
ATOM 837 N N . ALA A 1 104 ? -31.507 2.754 -7.884 1.00 48.19 104 ALA A N 1
ATOM 838 C CA . ALA A 1 104 ? -32.330 3.780 -7.270 1.00 48.19 104 ALA A CA 1
ATOM 839 C C . ALA A 1 104 ? -32.330 3.679 -5.740 1.00 48.19 104 ALA A C 1
ATOM 841 O O . ALA A 1 104 ? -32.486 2.582 -5.220 1.00 48.19 104 ALA A O 1
ATOM 842 N N . LEU A 1 105 ? -32.185 4.819 -5.061 1.00 38.31 105 LEU A N 1
ATOM 843 C CA . LEU A 1 105 ? -32.834 5.152 -3.788 1.00 38.31 105 LEU A CA 1
ATOM 844 C C . LEU A 1 105 ? -32.518 6.621 -3.460 1.00 38.31 105 LEU A C 1
ATOM 846 O O . LEU A 1 105 ? -31.622 6.955 -2.693 1.00 38.31 105 LEU A O 1
ATOM 850 N N . LEU A 1 106 ? -33.260 7.504 -4.122 1.00 45.53 106 LEU A N 1
ATOM 851 C CA . LEU A 1 106 ? -33.753 8.736 -3.518 1.00 45.53 106 LEU A CA 1
ATOM 852 C C . LEU A 1 106 ? -35.255 8.743 -3.797 1.00 45.53 106 LEU A C 1
ATOM 854 O O . LEU A 1 106 ? -35.702 9.169 -4.858 1.00 45.53 106 LEU A O 1
ATOM 858 N N . SER A 1 107 ? -36.002 8.180 -2.863 1.00 42.84 107 SER A N 1
ATOM 859 C CA . SER A 1 107 ? -37.339 8.640 -2.520 1.00 42.84 107 SER A CA 1
ATOM 860 C C . SER A 1 107 ? -37.461 8.420 -1.020 1.00 42.84 107 SER A C 1
ATOM 862 O O . SER A 1 107 ? -37.308 7.279 -0.583 1.00 42.84 107 SER A O 1
ATOM 864 N N . ASP A 1 108 ? -37.582 9.542 -0.316 1.00 50.44 108 ASP A N 1
ATOM 865 C CA . ASP A 1 108 ? -38.151 9.764 1.020 1.00 50.44 108 ASP A CA 1
ATOM 866 C C . ASP A 1 108 ? -38.578 8.537 1.843 1.00 50.44 108 ASP A C 1
ATOM 868 O O . ASP A 1 108 ? -39.403 7.726 1.357 1.00 50.44 108 ASP A O 1
#

Sequence (108 aa):
MTAEQGDNHNIDSVIYKWNPSAQRFEPHQSIATSGAYDWEFFTVGPYSFLVVANTFNGTSTRVHSHLYIWLVGSFRLFQSFLLLSLLLLGLQPRPGVWQALRPALLSD

Mean predicted aligned error: 11.42 Å